Protein AF-A0A357KZ12-F1 (afdb_monomer_lite)

Sequence (158 aa):
MNYCAFSRFHIAGTVCFDADLHTFNCQDELRLDKTLSALFQRIDRLCKSIYPGEQALLVFDDRDPKVNTRNAKAITNYLIRSSVGRTFDSMIPYPVFAVSQAHNYGLQAADVIATVCALKFQGRLEADPLWHIVNRMIHRFSDGEHRSSTLKVIRNVE

Secondary structure (DSSP, 8-state):
--GGGT--PPB-EEEE--GGG-----S-TTS--HHHHHHHHHHHHHHHHHSTT--BPPEEE---HHHHHHHHHHHHHHHHHSTTGGG-TTB-S--EEE-TTTT-HHHHHHHHHHHHHHHHHTT-GGGHHHHHHHHHHB-EEEETTEEEESEEEE----

pLDDT: mean 82.29, std 14.17, range [35.69, 94.56]

Structure (mmCIF, N/CA/C/O backbone):
data_AF-A0A357KZ12-F1
#
_entry.id   AF-A0A357KZ12-F1
#
loop_
_atom_site.group_PDB
_atom_site.id
_atom_site.type_symbol
_atom_site.label_atom_id
_atom_site.label_alt_id
_atom_site.label_comp_id
_atom_site.label_asym_id
_atom_site.label_entity_id
_atom_site.label_seq_id
_atom_site.pdbx_PDB_ins_code
_atom_site.Cartn_x
_atom_site.Cartn_y
_atom_site.Cartn_z
_atom_site.occupancy
_atom_site.B_iso_or_equiv
_atom_site.auth_seq_id
_atom_site.auth_comp_id
_atom_site.auth_asym_id
_atom_site.auth_atom_id
_atom_site.pdbx_PDB_model_num
ATOM 1 N N . MET A 1 1 ? 1.540 27.711 -14.354 1.00 37.19 1 MET A N 1
ATOM 2 C CA . MET A 1 1 ? 1.298 26.255 -14.234 1.00 37.19 1 MET A CA 1
ATOM 3 C C . MET A 1 1 ? 2.202 25.676 -13.131 1.00 37.19 1 MET A C 1
ATOM 5 O O . MET A 1 1 ? 3.027 24.822 -13.396 1.00 37.19 1 MET A O 1
ATOM 9 N N . ASN A 1 2 ? 2.082 26.187 -11.894 1.00 35.69 2 ASN A N 1
ATOM 10 C CA . ASN A 1 2 ? 3.010 25.917 -10.773 1.00 35.69 2 ASN A CA 1
ATOM 11 C C . ASN A 1 2 ? 2.356 25.161 -9.599 1.00 35.69 2 ASN A C 1
ATOM 13 O O . ASN A 1 2 ? 2.929 25.085 -8.518 1.00 35.69 2 ASN A O 1
ATOM 17 N N . TYR A 1 3 ? 1.162 24.593 -9.787 1.00 38.50 3 TYR A N 1
ATOM 18 C CA . TYR A 1 3 ? 0.437 23.923 -8.700 1.00 38.50 3 TYR A CA 1
ATOM 19 C C . TYR A 1 3 ? 1.125 22.613 -8.257 1.00 38.50 3 TYR A C 1
ATOM 21 O O . TYR A 1 3 ? 1.125 22.270 -7.082 1.00 38.50 3 TYR A O 1
ATOM 29 N N . CYS A 1 4 ? 1.822 21.930 -9.173 1.00 41.81 4 CYS A N 1
ATOM 30 C CA . CYS A 1 4 ? 2.565 20.697 -8.883 1.00 41.81 4 CYS A CA 1
ATOM 31 C C . CYS A 1 4 ? 3.938 20.917 -8.219 1.00 41.81 4 CYS A C 1
ATOM 33 O O . CYS A 1 4 ? 4.602 19.943 -7.880 1.00 41.81 4 CYS A O 1
ATOM 35 N N . ALA A 1 5 ? 4.389 22.167 -8.050 1.00 41.97 5 ALA A N 1
ATOM 36 C CA . ALA A 1 5 ? 5.689 22.462 -7.441 1.00 41.97 5 ALA A CA 1
ATOM 37 C C . ALA A 1 5 ? 5.631 22.550 -5.903 1.00 41.97 5 ALA A C 1
ATOM 39 O O . ALA A 1 5 ? 6.663 22.401 -5.252 1.00 41.97 5 ALA A O 1
ATOM 40 N N . PHE A 1 6 ? 4.442 22.765 -5.322 1.00 40.22 6 PHE A N 1
ATOM 41 C CA . PHE A 1 6 ? 4.288 23.069 -3.892 1.00 40.22 6 PHE A CA 1
ATOM 42 C C . PHE A 1 6 ? 3.634 21.956 -3.061 1.00 40.22 6 PHE A C 1
ATOM 44 O O . PHE A 1 6 ? 3.911 21.859 -1.868 1.00 40.22 6 PHE A O 1
ATOM 51 N N . SER A 1 7 ? 2.852 21.059 -3.664 1.00 51.06 7 SER A N 1
ATOM 52 C CA . SER A 1 7 ? 2.277 19.907 -2.957 1.00 51.06 7 SER A CA 1
ATOM 53 C C . SER A 1 7 ? 3.126 18.663 -3.211 1.00 51.06 7 SER A C 1
ATOM 55 O O . SER A 1 7 ? 3.013 18.013 -4.249 1.00 51.06 7 SER A O 1
ATOM 57 N N . ARG A 1 8 ? 4.016 18.325 -2.270 1.00 68.38 8 ARG A N 1
ATOM 58 C CA . ARG A 1 8 ? 4.732 17.043 -2.300 1.00 68.38 8 ARG A CA 1
ATOM 59 C C . ARG A 1 8 ? 3.735 15.920 -2.013 1.00 68.38 8 ARG A C 1
ATOM 61 O O . ARG A 1 8 ? 3.358 15.709 -0.865 1.00 68.38 8 ARG A O 1
ATOM 68 N N . PHE A 1 9 ? 3.302 15.214 -3.055 1.00 80.88 9 PHE A N 1
ATOM 69 C CA . PHE A 1 9 ? 2.598 13.945 -2.895 1.00 80.88 9 PHE A CA 1
ATOM 70 C C . PHE A 1 9 ? 3.552 12.932 -2.267 1.00 80.88 9 PHE A C 1
ATOM 72 O O . PHE A 1 9 ? 4.674 12.754 -2.747 1.00 80.88 9 PHE A O 1
ATOM 79 N N . HIS A 1 10 ? 3.107 12.281 -1.197 1.00 89.69 10 HIS A N 1
ATOM 80 C CA . HIS A 1 10 ? 3.814 11.150 -0.616 1.00 89.69 10 HIS A CA 1
ATOM 81 C C . HIS A 1 10 ? 3.241 9.863 -1.192 1.00 89.69 10 HIS A C 1
ATOM 83 O O . HIS A 1 10 ? 2.024 9.694 -1.236 1.00 89.69 10 HIS A O 1
ATOM 89 N N . ILE A 1 11 ? 4.113 8.950 -1.611 1.00 90.56 11 ILE A N 1
ATOM 90 C CA . ILE A 1 11 ? 3.684 7.624 -2.057 1.00 90.56 11 ILE A CA 1
ATOM 91 C C . ILE A 1 11 ? 3.897 6.618 -0.938 1.00 90.56 11 ILE A C 1
ATOM 93 O O . ILE A 1 11 ? 4.960 6.6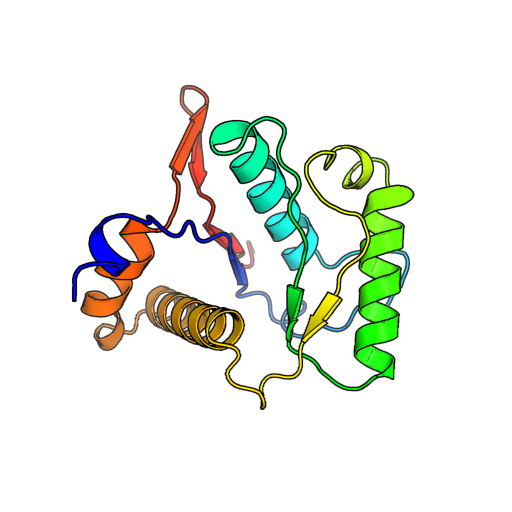00 -0.314 1.00 90.56 11 ILE A O 1
ATOM 97 N N . ALA A 1 12 ? 2.908 5.758 -0.717 1.00 90.69 12 ALA A N 1
ATOM 98 C CA . ALA A 1 12 ? 3.049 4.541 0.064 1.00 90.69 12 ALA A CA 1
ATOM 99 C C . ALA A 1 12 ? 2.719 3.346 -0.833 1.00 90.69 12 ALA A C 1
ATOM 101 O O . ALA A 1 12 ? 1.712 3.361 -1.534 1.00 90.69 12 ALA A O 1
ATOM 102 N N . GLY A 1 13 ? 3.580 2.330 -0.847 1.00 88.62 13 GLY A N 1
ATOM 103 C CA . GLY A 1 13 ? 3.446 1.212 -1.774 1.00 88.62 13 GLY A CA 1
ATOM 104 C C . GLY A 1 13 ? 4.124 -0.067 -1.302 1.00 88.62 13 GLY A C 1
ATOM 105 O O . GLY A 1 13 ? 5.032 -0.059 -0.464 1.00 88.62 13 GLY A O 1
ATOM 106 N N . THR A 1 14 ? 3.696 -1.177 -1.894 1.00 85.81 14 THR A N 1
ATOM 107 C CA . THR A 1 14 ? 4.296 -2.501 -1.730 1.00 85.81 14 THR A CA 1
ATOM 108 C C . THR A 1 14 ? 4.494 -3.099 -3.120 1.00 85.81 14 THR A C 1
ATOM 110 O O . THR A 1 14 ? 3.526 -3.292 -3.845 1.00 85.81 14 THR A O 1
ATOM 113 N N . VAL A 1 15 ? 5.739 -3.394 -3.492 1.00 84.19 15 VAL A N 1
ATOM 114 C CA . VAL A 1 15 ? 6.082 -4.147 -4.707 1.00 84.19 15 VAL A CA 1
ATOM 115 C C . VAL A 1 15 ? 6.311 -5.594 -4.300 1.00 84.19 15 VAL A C 1
ATOM 117 O O . VAL A 1 15 ? 7.149 -5.853 -3.435 1.00 84.19 15 VAL A O 1
ATOM 120 N N . CYS A 1 16 ? 5.563 -6.525 -4.884 1.00 81.56 16 CYS A N 1
ATOM 121 C CA . CYS A 1 16 ? 5.626 -7.940 -4.541 1.00 81.56 16 CYS A CA 1
ATOM 122 C C . CYS A 1 16 ? 6.121 -8.765 -5.732 1.00 81.56 16 CYS A C 1
ATOM 124 O O . CYS A 1 16 ? 5.645 -8.577 -6.847 1.00 81.56 16 CYS A O 1
ATOM 126 N N . PHE A 1 17 ? 7.085 -9.647 -5.475 1.00 77.62 17 PHE A N 1
ATOM 127 C CA . PHE A 1 17 ? 7.615 -10.627 -6.430 1.00 77.62 17 PHE A CA 1
ATOM 128 C C . PHE A 1 17 ? 7.197 -12.065 -6.095 1.00 77.62 17 PHE A C 1
ATOM 130 O O . PHE A 1 17 ? 7.673 -13.003 -6.725 1.00 77.62 17 PHE A O 1
ATOM 137 N N . ASP A 1 18 ? 6.362 -12.238 -5.072 1.00 71.38 18 ASP A N 1
ATOM 138 C CA . ASP A 1 18 ? 5.855 -13.536 -4.646 1.00 71.38 18 ASP A CA 1
ATOM 139 C C . ASP A 1 18 ? 4.633 -13.908 -5.496 1.00 71.38 18 ASP A C 1
ATOM 141 O O . ASP A 1 18 ? 3.611 -13.217 -5.443 1.00 71.38 18 ASP A O 1
ATOM 145 N N . ALA A 1 19 ? 4.757 -14.987 -6.278 1.00 65.19 19 ALA A N 1
ATOM 146 C CA . ALA A 1 19 ? 3.724 -15.516 -7.172 1.00 65.19 19 ALA A CA 1
ATOM 147 C C . ALA A 1 19 ? 2.380 -15.736 -6.453 1.00 65.19 19 ALA A C 1
ATOM 149 O O . ALA A 1 19 ? 1.322 -15.466 -7.028 1.00 65.19 19 ALA A O 1
ATOM 150 N N . ASP A 1 20 ? 2.426 -16.139 -5.181 1.00 66.12 20 ASP A N 1
ATOM 151 C CA . ASP A 1 20 ? 1.244 -16.479 -4.385 1.00 66.12 20 ASP A CA 1
ATOM 152 C C . ASP A 1 20 ? 0.491 -15.242 -3.862 1.00 66.12 20 ASP A C 1
ATOM 154 O O . ASP A 1 20 ? -0.634 -15.354 -3.372 1.00 66.12 20 ASP A O 1
ATOM 158 N N . LEU A 1 21 ? 1.076 -14.045 -3.997 1.00 61.84 21 LEU A N 1
ATOM 159 C CA . LEU A 1 21 ? 0.519 -12.769 -3.527 1.00 61.84 21 LEU A CA 1
ATOM 160 C C . LEU A 1 21 ? 0.077 -11.840 -4.679 1.00 61.84 21 LEU A C 1
ATOM 162 O O . LEU A 1 21 ? -0.189 -10.657 -4.462 1.00 61.84 21 LEU A O 1
ATOM 166 N N . HIS A 1 22 ? 0.000 -12.346 -5.918 1.00 53.50 22 HIS A N 1
ATOM 167 C CA . HIS A 1 22 ? -0.230 -11.520 -7.115 1.00 53.50 22 HIS A CA 1
ATOM 168 C C . HIS A 1 22 ? -1.664 -10.998 -7.298 1.00 53.50 22 HIS A C 1
ATOM 170 O O . HIS A 1 22 ? -1.863 -10.013 -8.013 1.00 53.50 22 HIS A O 1
ATOM 176 N N . THR A 1 23 ? -2.677 -11.630 -6.700 1.00 58.19 23 THR A N 1
ATOM 177 C CA . THR A 1 23 ? -4.085 -11.246 -6.903 1.00 58.19 23 THR A CA 1
ATOM 178 C C . THR A 1 23 ? -4.689 -10.555 -5.688 1.00 58.19 23 THR A C 1
ATOM 180 O O . THR A 1 23 ? -4.804 -11.149 -4.621 1.00 58.19 23 THR A O 1
ATOM 183 N N . PHE A 1 24 ? -5.186 -9.329 -5.892 1.00 59.72 24 PHE A N 1
ATOM 184 C CA . PHE A 1 24 ? -5.998 -8.583 -4.924 1.00 59.72 24 PHE A CA 1
ATOM 185 C C . PHE A 1 24 ? -7.407 -9.188 -4.804 1.00 59.72 24 PHE A C 1
ATOM 187 O O . PHE A 1 24 ? -8.399 -8.655 -5.305 1.00 59.72 24 PHE A O 1
ATOM 194 N N . ASN A 1 25 ? -7.486 -10.350 -4.167 1.00 59.22 25 ASN A N 1
ATOM 195 C CA . ASN A 1 25 ? -8.734 -11.017 -3.838 1.00 59.22 25 ASN A CA 1
ATOM 196 C C . ASN A 1 25 ? -8.602 -11.629 -2.444 1.00 59.22 25 ASN A C 1
ATOM 198 O O . ASN A 1 25 ? -7.958 -12.666 -2.279 1.00 59.22 25 ASN A O 1
ATOM 202 N N . CYS A 1 26 ? -9.208 -10.986 -1.443 1.00 60.91 26 CYS A N 1
ATOM 203 C CA . CYS A 1 26 ? -9.284 -11.566 -0.108 1.00 60.91 26 CYS A CA 1
ATOM 204 C C . CYS A 1 26 ? -10.203 -12.797 -0.164 1.00 60.91 26 CYS A C 1
ATOM 206 O O . CYS A 1 26 ? -11.428 -12.675 -0.136 1.00 60.91 26 CYS A O 1
ATOM 208 N N . GLN A 1 27 ? -9.604 -13.985 -0.273 1.00 57.97 27 GLN A N 1
ATOM 209 C CA . GLN A 1 27 ? -10.325 -15.264 -0.231 1.00 57.97 27 GLN A CA 1
ATOM 210 C C . GLN A 1 27 ? -10.881 -15.551 1.173 1.00 57.97 27 GLN A C 1
ATOM 212 O O . GLN A 1 27 ? -11.875 -16.259 1.309 1.00 57.97 27 GLN A O 1
ATOM 217 N N . ASP A 1 28 ? -10.258 -14.970 2.203 1.00 61.59 28 ASP A N 1
ATOM 218 C CA . ASP A 1 28 ? -10.659 -15.066 3.604 1.00 61.59 28 ASP A CA 1
ATOM 219 C C . ASP A 1 28 ? -10.967 -13.664 4.159 1.00 61.59 28 ASP A C 1
ATOM 221 O O . ASP A 1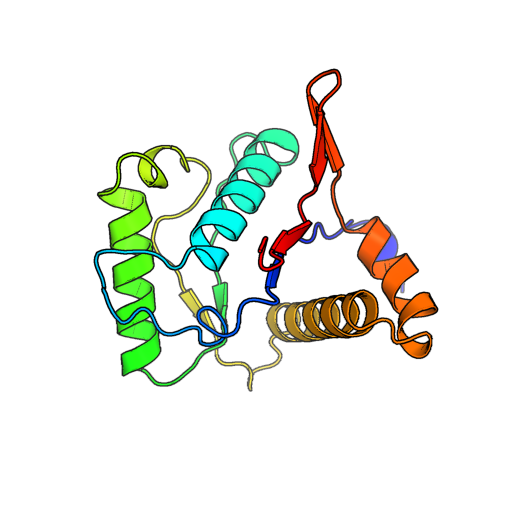 28 ? -10.076 -12.833 4.333 1.00 61.59 28 ASP A O 1
ATOM 225 N N . GLU A 1 29 ? -12.241 -13.396 4.464 1.00 59.38 29 GLU A N 1
ATOM 226 C CA . GLU A 1 29 ? -12.698 -12.119 5.039 1.00 59.38 29 GLU A CA 1
ATOM 227 C C . GLU A 1 29 ? -12.168 -11.870 6.472 1.00 59.38 29 GLU A C 1
ATOM 229 O O . GLU A 1 29 ? -12.411 -10.800 7.043 1.00 59.38 29 GLU A O 1
ATOM 234 N N . LEU A 1 30 ? -11.461 -12.836 7.073 1.00 55.50 30 LEU A N 1
ATOM 235 C CA . LEU A 1 30 ? -10.816 -12.730 8.386 1.00 55.50 30 LEU A CA 1
ATOM 236 C C . LEU A 1 30 ? -9.309 -12.452 8.301 1.00 55.50 30 LEU A C 1
ATOM 238 O O . LEU A 1 30 ? -8.697 -12.135 9.327 1.00 55.50 30 LEU A O 1
ATOM 242 N N . ARG A 1 31 ? -8.690 -12.568 7.118 1.00 58.84 31 ARG A N 1
ATOM 243 C CA . ARG A 1 31 ? -7.238 -12.423 6.947 1.00 58.84 31 ARG A CA 1
ATOM 244 C C . ARG A 1 31 ? -6.930 -11.448 5.824 1.00 58.84 31 ARG A C 1
ATOM 246 O O . ARG A 1 31 ? -7.205 -11.699 4.658 1.00 58.84 31 ARG A O 1
ATOM 253 N N . LEU A 1 32 ? -6.312 -10.333 6.196 1.00 64.56 32 LEU A N 1
ATOM 254 C CA . LEU A 1 32 ? -5.809 -9.370 5.230 1.00 64.56 32 LEU A CA 1
ATOM 255 C C . LEU A 1 32 ? -4.553 -9.928 4.552 1.00 64.56 32 LEU A C 1
ATOM 257 O O . LEU A 1 32 ? -3.668 -10.462 5.226 1.00 64.56 32 LEU A O 1
ATOM 261 N N . ASP A 1 33 ? -4.467 -9.763 3.235 1.00 72.69 33 ASP A N 1
ATOM 262 C CA . ASP A 1 33 ? -3.281 -10.126 2.466 1.00 72.69 33 ASP A CA 1
ATOM 263 C C . ASP A 1 33 ? -2.013 -9.457 3.037 1.00 72.69 33 ASP A C 1
ATOM 265 O O . ASP A 1 33 ? -2.040 -8.304 3.490 1.00 72.69 33 ASP A O 1
ATOM 269 N N . LYS A 1 34 ? -0.877 -10.169 3.014 1.00 75.00 34 LYS A N 1
ATOM 270 C CA . LYS A 1 34 ? 0.407 -9.660 3.528 1.00 75.00 34 LYS A CA 1
ATOM 271 C C . LYS A 1 34 ? 0.811 -8.345 2.858 1.00 75.00 34 LYS A C 1
ATOM 273 O O . LYS A 1 34 ? 1.378 -7.475 3.522 1.00 75.00 34 LYS A O 1
ATOM 278 N N . THR A 1 35 ? 0.516 -8.173 1.571 1.00 77.06 35 THR A N 1
ATOM 279 C CA . THR A 1 35 ? 0.825 -6.951 0.817 1.00 77.06 35 THR A CA 1
ATOM 280 C C . THR A 1 35 ? 0.055 -5.741 1.345 1.00 77.06 35 THR A C 1
ATOM 282 O O . THR A 1 35 ? 0.647 -4.668 1.514 1.00 77.06 35 THR A O 1
ATOM 285 N N . LEU A 1 36 ? -1.224 -5.927 1.687 1.00 81.25 36 LEU A N 1
ATOM 286 C CA . LEU A 1 36 ? -2.097 -4.900 2.254 1.00 81.25 36 LEU A CA 1
ATOM 287 C C . LEU A 1 36 ? -1.747 -4.591 3.702 1.00 81.25 36 LEU A C 1
ATOM 289 O O . LEU A 1 36 ? -1.652 -3.422 4.056 1.00 81.25 36 LEU A O 1
ATOM 293 N N . SER A 1 37 ? -1.481 -5.609 4.523 1.00 83.44 37 SER A N 1
ATOM 294 C CA . SER A 1 37 ? -1.008 -5.392 5.896 1.00 83.44 37 SER A CA 1
ATOM 295 C C . SER A 1 37 ? 0.276 -4.556 5.902 1.00 83.44 37 SER A C 1
ATOM 297 O O . SER A 1 37 ? 0.391 -3.568 6.631 1.00 83.44 37 SER A O 1
ATOM 299 N N . ALA A 1 38 ? 1.212 -4.878 5.003 1.00 85.62 38 ALA A N 1
ATOM 300 C CA . ALA A 1 38 ? 2.442 -4.119 4.851 1.00 85.62 38 ALA A CA 1
ATOM 301 C C . ALA A 1 38 ? 2.172 -2.688 4.339 1.00 85.62 38 ALA A C 1
ATOM 303 O O . ALA A 1 38 ? 2.808 -1.746 4.811 1.00 85.62 38 ALA A O 1
ATOM 304 N N . LEU A 1 39 ? 1.256 -2.505 3.382 1.00 89.94 39 LEU A N 1
ATOM 305 C CA . LEU A 1 39 ? 0.864 -1.181 2.888 1.00 89.94 39 LEU A CA 1
ATOM 306 C C . LEU A 1 39 ? 0.247 -0.327 4.007 1.00 89.94 39 LEU A C 1
ATOM 308 O O . LEU A 1 39 ? 0.661 0.812 4.203 1.00 89.94 39 LEU A O 1
ATOM 312 N N . PHE A 1 40 ? -0.674 -0.895 4.782 1.00 92.12 40 PHE A N 1
ATOM 313 C CA . PHE A 1 40 ? -1.356 -0.228 5.891 1.00 92.12 40 PHE A CA 1
ATOM 314 C C . PHE A 1 40 ? -0.383 0.221 6.974 1.00 92.12 40 PHE A C 1
ATOM 316 O O . PHE A 1 40 ? -0.457 1.362 7.414 1.00 92.12 40 PHE A O 1
ATOM 323 N N . GLN A 1 41 ? 0.605 -0.610 7.316 1.00 91.62 41 GLN A N 1
ATOM 324 C CA . GLN A 1 41 ? 1.674 -0.219 8.236 1.00 91.62 41 GLN A CA 1
ATOM 325 C C . GLN A 1 41 ? 2.433 1.030 7.750 1.00 91.62 41 GLN A C 1
ATOM 327 O O . GLN A 1 41 ? 2.827 1.875 8.551 1.00 91.62 41 GLN A O 1
ATOM 332 N N . ARG A 1 42 ? 2.659 1.160 6.437 1.00 92.12 42 ARG A N 1
ATOM 333 C CA . ARG A 1 42 ? 3.361 2.318 5.859 1.00 92.12 42 ARG A CA 1
ATOM 334 C C . ARG A 1 42 ? 2.493 3.560 5.827 1.00 92.12 42 ARG A C 1
ATOM 336 O O . ARG A 1 42 ? 3.020 4.634 6.092 1.00 92.12 42 ARG A O 1
ATOM 343 N N . ILE A 1 43 ? 1.211 3.409 5.503 1.00 93.25 43 ILE A N 1
ATOM 344 C CA . ILE A 1 43 ? 0.239 4.506 5.521 1.00 93.25 43 ILE A CA 1
ATOM 345 C C . ILE A 1 43 ? 0.100 5.037 6.948 1.00 93.25 43 ILE A C 1
ATOM 347 O O . ILE A 1 43 ? 0.316 6.222 7.165 1.00 93.25 43 ILE A O 1
ATOM 351 N N . ASP A 1 44 ? -0.145 4.162 7.925 1.00 93.88 44 ASP A N 1
ATOM 352 C CA . ASP A 1 44 ? -0.278 4.536 9.336 1.00 93.88 44 ASP A CA 1
ATOM 353 C C . ASP A 1 44 ? 0.970 5.270 9.849 1.00 93.88 44 ASP A C 1
ATOM 355 O O . ASP A 1 44 ? 0.886 6.371 10.393 1.00 93.88 44 ASP A O 1
ATOM 359 N N . ARG A 1 45 ? 2.159 4.721 9.574 1.00 92.81 45 ARG A N 1
ATOM 360 C CA . ARG A 1 45 ? 3.429 5.352 9.947 1.00 92.81 45 ARG A CA 1
ATOM 361 C C . ARG A 1 45 ? 3.637 6.707 9.260 1.00 92.81 45 ARG A C 1
ATOM 363 O O . ARG A 1 45 ? 4.138 7.644 9.883 1.00 92.81 45 ARG A O 1
ATOM 370 N N . LEU A 1 46 ? 3.271 6.821 7.984 1.00 92.38 46 LEU A N 1
ATOM 371 C CA . LEU A 1 46 ? 3.345 8.076 7.240 1.00 92.38 46 LEU A CA 1
ATOM 372 C C . LEU A 1 46 ? 2.421 9.130 7.861 1.00 92.38 46 LEU A C 1
ATOM 374 O O . LEU A 1 46 ? 2.887 10.231 8.149 1.00 92.38 46 LEU A O 1
ATOM 378 N N . CYS A 1 47 ? 1.164 8.776 8.139 1.00 92.88 47 CYS A N 1
ATOM 379 C CA . CYS A 1 47 ? 0.194 9.645 8.803 1.00 92.88 47 CYS A CA 1
ATOM 380 C C . CYS A 1 47 ? 0.715 10.130 10.157 1.00 92.88 47 CYS A C 1
ATOM 382 O O . CYS A 1 47 ? 0.830 11.332 10.361 1.00 92.88 47 CYS A O 1
ATOM 384 N N . LYS A 1 48 ? 1.178 9.225 11.023 1.00 92.62 48 LYS A N 1
ATOM 385 C CA . LYS A 1 48 ? 1.731 9.579 12.344 1.00 92.62 48 LYS A CA 1
ATOM 386 C C . LYS A 1 48 ? 2.926 10.532 12.286 1.00 92.62 48 LYS A C 1
ATOM 388 O O . LYS A 1 48 ? 3.144 11.293 13.222 1.00 92.62 48 LYS A O 1
ATOM 393 N N . SER A 1 49 ? 3.713 10.476 11.212 1.00 90.31 49 SER A N 1
ATOM 394 C CA . SER A 1 49 ? 4.949 11.260 11.080 1.00 90.31 49 SER A CA 1
ATOM 395 C C . SER A 1 49 ? 4.778 12.610 10.381 1.00 90.31 49 SER A C 1
ATOM 397 O O . SER A 1 49 ? 5.419 13.578 10.781 1.00 90.31 49 SER A O 1
ATOM 399 N N . ILE A 1 50 ? 3.948 12.686 9.337 1.00 90.31 50 ILE A N 1
ATOM 400 C CA . ILE A 1 50 ? 3.811 13.886 8.491 1.00 90.31 50 ILE A CA 1
ATOM 401 C C . ILE A 1 50 ? 2.458 14.572 8.694 1.00 90.31 50 ILE A C 1
ATOM 403 O O . ILE A 1 50 ? 2.355 15.782 8.509 1.00 90.31 50 ILE A O 1
ATOM 407 N N . TYR A 1 51 ? 1.435 13.819 9.096 1.00 89.25 51 TYR A N 1
ATOM 408 C CA . TYR A 1 51 ? 0.056 14.288 9.236 1.00 89.25 51 TYR A CA 1
ATOM 409 C C . TYR A 1 51 ? -0.502 13.960 10.637 1.00 89.25 51 TYR A C 1
ATOM 411 O O . TYR A 1 51 ? -1.503 13.251 10.753 1.00 89.25 51 TYR A O 1
ATOM 419 N N . PRO A 1 52 ? 0.162 14.399 11.725 1.00 90.25 52 PRO A N 1
ATOM 420 C CA . PRO A 1 52 ? -0.237 14.027 13.078 1.00 90.25 52 PRO A CA 1
ATOM 421 C C . PRO A 1 52 ? -1.649 14.536 13.399 1.00 90.25 52 PRO A C 1
ATOM 423 O O . PRO A 1 52 ? -1.938 15.719 13.245 1.00 90.25 52 PRO A O 1
ATOM 426 N N . GLY A 1 53 ? -2.512 13.635 13.874 1.00 89.56 53 GLY A N 1
ATOM 427 C CA . GLY A 1 53 ? -3.912 13.933 14.199 1.00 89.56 53 GLY A CA 1
ATOM 428 C C . GLY A 1 53 ? -4.888 13.801 13.025 1.00 89.56 53 GLY A C 1
ATOM 429 O O . GLY A 1 53 ? -6.094 13.826 13.252 1.00 89.56 53 GLY A O 1
ATOM 430 N N . GLU A 1 54 ? -4.393 13.605 11.802 1.00 91.62 54 GLU A N 1
ATOM 431 C CA . GLU A 1 54 ? -5.221 13.344 10.623 1.00 91.62 54 GLU A CA 1
ATOM 432 C C . GLU A 1 54 ? -5.520 11.847 10.463 1.00 91.62 54 GLU A C 1
ATOM 434 O O . GLU A 1 54 ? -4.769 10.985 10.930 1.00 91.62 54 GLU A O 1
ATOM 439 N N . GLN A 1 55 ? -6.599 11.527 9.743 1.00 92.06 55 GLN A N 1
ATOM 440 C CA . GLN A 1 55 ? -6.972 10.149 9.414 1.00 92.06 55 GLN A CA 1
ATOM 441 C C . GLN A 1 55 ? -6.924 9.896 7.905 1.00 92.06 55 GLN A C 1
ATOM 443 O O . GLN A 1 55 ? -7.451 10.671 7.108 1.00 92.06 55 GLN A O 1
ATOM 448 N N . ALA A 1 56 ? -6.335 8.771 7.501 1.00 93.19 56 ALA A N 1
ATOM 449 C CA . ALA A 1 56 ? -6.333 8.339 6.110 1.00 93.19 56 ALA A CA 1
ATOM 450 C C . ALA A 1 56 ? -7.663 7.676 5.725 1.00 93.19 56 ALA A C 1
ATOM 452 O O . ALA A 1 56 ? -8.079 6.687 6.334 1.00 93.19 56 ALA A O 1
ATOM 453 N N . LEU A 1 57 ? -8.285 8.173 4.655 1.00 93.44 57 LEU A N 1
ATOM 454 C CA . LEU A 1 57 ? -9.359 7.481 3.945 1.00 93.44 57 LEU A CA 1
ATOM 455 C C . LEU A 1 57 ? -8.759 6.595 2.849 1.00 93.44 57 LEU A C 1
ATOM 457 O O . LEU A 1 57 ? -8.038 7.079 1.977 1.00 93.44 57 LEU A O 1
ATOM 461 N N . LEU A 1 58 ? -9.081 5.303 2.872 1.00 92.31 58 LEU A N 1
ATOM 462 C CA . LEU A 1 58 ? -8.629 4.360 1.853 1.00 92.31 58 LEU A CA 1
ATOM 463 C C . LEU A 1 58 ? -9.591 4.371 0.658 1.00 92.31 58 LEU A C 1
ATOM 465 O O . LEU A 1 58 ? -10.763 4.026 0.807 1.00 92.31 58 LEU A O 1
ATOM 469 N N . VAL A 1 59 ? -9.083 4.739 -0.519 1.00 90.94 59 VAL A N 1
ATOM 470 C CA . VAL A 1 59 ? -9.827 4.758 -1.788 1.00 90.94 59 VAL A CA 1
ATOM 471 C C . VAL A 1 59 ? -9.219 3.729 -2.736 1.00 90.94 59 VAL A C 1
ATOM 473 O O . VAL A 1 59 ? -8.027 3.793 -3.029 1.00 90.94 59 VAL A O 1
ATOM 476 N N . PHE A 1 60 ? -10.032 2.796 -3.223 1.00 88.38 60 PHE A N 1
ATOM 477 C CA . PHE A 1 60 ? -9.623 1.745 -4.153 1.00 88.38 60 PHE A CA 1
ATOM 478 C C . PHE A 1 60 ? -10.263 1.938 -5.527 1.00 88.38 60 PHE A C 1
ATOM 480 O O . PHE A 1 60 ? -11.347 2.513 -5.645 1.00 88.38 60 PHE A O 1
ATOM 487 N N . ASP A 1 61 ? -9.594 1.427 -6.559 1.00 85.50 61 ASP A N 1
ATOM 488 C CA . ASP A 1 61 ? -10.186 1.281 -7.887 1.00 85.50 61 ASP A CA 1
ATOM 489 C C . ASP A 1 61 ? -11.362 0.297 -7.839 1.00 85.50 61 ASP A C 1
ATOM 491 O O . ASP A 1 61 ? -11.281 -0.766 -7.211 1.00 85.50 61 ASP A O 1
ATOM 495 N N . ASP A 1 62 ? -12.461 0.674 -8.485 1.00 85.38 62 ASP A N 1
ATOM 496 C CA . ASP A 1 62 ? -13.665 -0.139 -8.574 1.00 85.38 62 ASP A CA 1
ATOM 497 C C . ASP A 1 62 ? -13.416 -1.406 -9.410 1.00 85.38 62 ASP A C 1
ATOM 499 O O . ASP A 1 62 ? -12.883 -1.370 -10.522 1.00 85.38 62 ASP A O 1
ATOM 503 N N . ARG A 1 63 ? -13.793 -2.561 -8.856 1.00 81.06 63 ARG A N 1
ATOM 504 C CA . ARG A 1 63 ? -13.786 -3.864 -9.534 1.00 81.06 63 ARG A CA 1
ATOM 505 C C . ARG A 1 63 ? -15.224 -4.394 -9.620 1.00 81.06 63 ARG A C 1
ATOM 507 O O . ARG A 1 63 ? -16.189 -3.643 -9.608 1.00 81.06 63 ARG A O 1
ATOM 514 N N . ASP A 1 64 ? -15.387 -5.713 -9.699 1.00 86.06 64 ASP A N 1
ATOM 515 C CA . ASP A 1 64 ? -16.699 -6.348 -9.582 1.00 86.06 64 ASP A CA 1
ATOM 516 C C . ASP A 1 64 ? -17.320 -6.102 -8.183 1.00 86.06 64 ASP A C 1
ATOM 518 O O . ASP A 1 64 ? -16.617 -6.244 -7.172 1.00 86.06 64 ASP A O 1
ATOM 522 N N . PRO A 1 65 ? -18.636 -5.823 -8.077 1.00 86.25 65 PRO A N 1
ATOM 523 C CA . PRO A 1 65 ? -19.300 -5.563 -6.798 1.00 86.25 65 PRO A CA 1
ATOM 524 C C . PRO A 1 65 ? -19.074 -6.634 -5.720 1.00 86.25 65 PRO A C 1
ATOM 526 O O . PRO A 1 65 ? -18.960 -6.306 -4.532 1.00 86.25 65 PRO A O 1
ATOM 529 N N . LYS A 1 66 ? -18.968 -7.920 -6.093 1.00 86.75 66 LYS A N 1
ATOM 530 C CA . LYS A 1 66 ? -18.696 -9.003 -5.133 1.00 86.75 66 LYS A CA 1
ATOM 531 C C . LYS A 1 66 ? -17.254 -8.977 -4.641 1.00 86.75 66 LYS A C 1
ATOM 533 O O . LYS A 1 66 ? -17.001 -9.401 -3.514 1.00 86.75 66 LYS A O 1
ATOM 538 N N . VAL A 1 67 ? -16.308 -8.547 -5.473 1.00 84.81 67 VAL A N 1
ATOM 539 C CA . VAL A 1 67 ? -14.896 -8.389 -5.091 1.00 84.81 67 VAL A CA 1
ATOM 540 C C . VAL A 1 67 ? -14.747 -7.195 -4.154 1.00 84.81 67 VAL A C 1
ATOM 542 O O . VAL A 1 67 ? -14.183 -7.344 -3.071 1.00 84.81 67 VAL A O 1
ATOM 545 N N . ASN A 1 68 ? -15.343 -6.052 -4.501 1.00 88.75 68 ASN A N 1
ATOM 546 C CA . ASN A 1 68 ? -15.330 -4.858 -3.654 1.00 88.75 68 ASN A CA 1
ATOM 547 C C . ASN A 1 68 ? -15.935 -5.139 -2.278 1.00 88.75 68 ASN A C 1
ATOM 549 O O . ASN A 1 68 ? -15.325 -4.828 -1.262 1.00 88.75 68 ASN A O 1
ATOM 553 N N . THR A 1 69 ? -17.098 -5.800 -2.234 1.00 89.31 69 THR A N 1
ATOM 554 C CA . THR A 1 69 ? -17.769 -6.150 -0.971 1.00 89.31 69 THR A CA 1
ATOM 555 C C . THR A 1 69 ? -16.896 -7.046 -0.091 1.00 89.31 69 THR A C 1
ATOM 557 O O . THR A 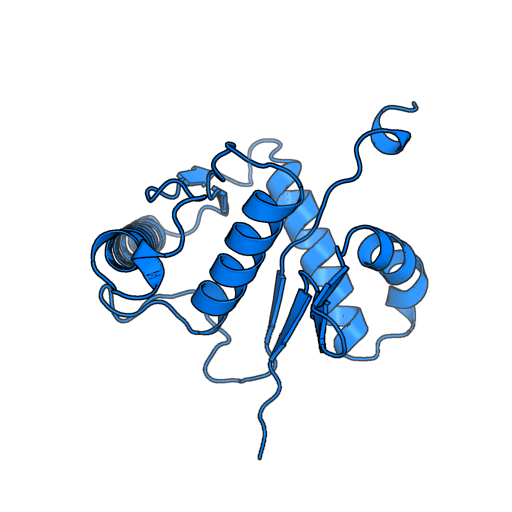1 69 ? -16.781 -6.802 1.110 1.00 89.31 69 THR A O 1
ATOM 560 N N . ARG A 1 70 ? -16.256 -8.071 -0.672 1.00 86.31 70 ARG A N 1
ATOM 561 C CA . ARG A 1 70 ? -15.352 -8.972 0.063 1.00 86.31 70 ARG A CA 1
ATOM 562 C C . ARG A 1 70 ? -14.133 -8.234 0.605 1.00 86.31 70 ARG A C 1
ATOM 564 O O . ARG A 1 70 ? -13.822 -8.352 1.787 1.00 86.31 70 ARG A O 1
ATOM 571 N N . ASN A 1 71 ? -13.491 -7.418 -0.227 1.00 86.19 71 ASN A N 1
ATOM 572 C CA . ASN A 1 71 ? -12.330 -6.631 0.183 1.00 86.19 71 ASN A CA 1
ATOM 573 C C . ASN A 1 71 ? -12.698 -5.593 1.252 1.00 86.19 71 ASN A C 1
ATOM 575 O O . ASN A 1 71 ? -11.964 -5.447 2.227 1.00 86.19 71 ASN A O 1
ATOM 579 N N . ALA A 1 72 ? -13.854 -4.933 1.129 1.00 89.94 72 ALA A N 1
ATOM 580 C CA . ALA A 1 72 ? -14.353 -3.998 2.133 1.00 89.94 72 ALA A CA 1
ATOM 581 C C . ALA A 1 72 ? -14.487 -4.675 3.500 1.00 89.94 72 ALA A C 1
ATOM 583 O O . ALA A 1 72 ? -13.932 -4.198 4.487 1.00 89.94 72 ALA A O 1
ATOM 584 N N . LYS A 1 73 ? -15.149 -5.837 3.544 1.00 89.31 73 LYS A N 1
ATOM 585 C CA . LYS A 1 73 ? -15.299 -6.618 4.776 1.00 89.31 73 LYS A CA 1
ATOM 586 C C . LYS A 1 73 ? -13.961 -7.070 5.344 1.00 89.31 73 LYS A C 1
ATOM 588 O O . LYS A 1 73 ? -13.758 -6.924 6.544 1.00 89.31 73 LYS A O 1
ATOM 593 N N . ALA A 1 74 ? -13.056 -7.586 4.513 1.00 87.81 74 ALA A N 1
ATOM 594 C CA . ALA A 1 74 ? -11.740 -8.038 4.959 1.00 87.81 74 ALA A CA 1
ATOM 595 C C . ALA A 1 74 ? -10.930 -6.895 5.592 1.00 87.81 74 ALA A C 1
ATOM 597 O O . ALA A 1 74 ? -10.382 -7.050 6.684 1.00 87.81 74 ALA A O 1
ATOM 598 N N . ILE A 1 75 ? -10.913 -5.723 4.948 1.00 89.69 75 ILE A N 1
ATOM 599 C CA . ILE A 1 75 ? -10.228 -4.522 5.444 1.00 89.69 75 ILE A CA 1
ATOM 600 C C . ILE A 1 75 ? -10.859 -4.047 6.756 1.00 89.69 75 ILE A C 1
ATOM 602 O O . ILE A 1 75 ? -10.149 -3.867 7.745 1.00 89.69 75 ILE A O 1
ATOM 606 N N . THR A 1 76 ? -12.184 -3.897 6.802 1.00 91.56 76 THR A N 1
ATOM 607 C CA . THR A 1 76 ? -12.895 -3.454 8.008 1.00 91.56 76 THR A CA 1
ATOM 608 C C . THR A 1 76 ? -12.716 -4.439 9.165 1.00 91.56 76 THR A C 1
ATOM 610 O O . THR A 1 76 ? -12.394 -4.029 10.281 1.00 91.56 76 THR A O 1
ATOM 613 N N . ASN A 1 77 ? -12.855 -5.745 8.917 1.00 89.44 77 ASN A N 1
ATOM 614 C CA . ASN A 1 77 ? -12.619 -6.778 9.925 1.00 89.44 77 ASN A CA 1
ATOM 615 C C . ASN A 1 77 ? -11.183 -6.724 10.439 1.00 89.44 77 ASN A C 1
ATOM 617 O O . ASN A 1 77 ? -10.968 -6.794 11.647 1.00 89.44 77 ASN A O 1
ATOM 621 N N . TYR A 1 78 ? -10.204 -6.573 9.551 1.00 88.56 78 TYR A N 1
ATOM 622 C CA . TYR A 1 78 ? -8.811 -6.479 9.952 1.00 88.56 78 TYR A CA 1
ATOM 623 C C . TYR A 1 78 ? -8.567 -5.259 10.847 1.00 88.56 78 TYR A C 1
ATOM 625 O O . TYR A 1 78 ? -8.017 -5.421 11.938 1.00 88.56 78 TYR A O 1
ATOM 633 N N . LEU A 1 79 ? -9.019 -4.069 10.442 1.00 90.56 79 LEU A N 1
ATOM 634 C CA . LEU A 1 79 ? -8.794 -2.822 11.184 1.00 90.56 79 LEU A CA 1
ATOM 635 C C . LEU A 1 79 ? -9.529 -2.790 12.535 1.00 90.56 79 LEU A C 1
ATOM 637 O O . LEU A 1 79 ? -8.986 -2.281 13.510 1.00 90.56 79 LEU A O 1
ATOM 641 N N . ILE A 1 80 ? -10.724 -3.381 12.632 1.00 90.44 80 ILE A N 1
ATOM 642 C CA . ILE A 1 80 ? -11.540 -3.334 13.859 1.00 90.44 80 ILE A CA 1
ATOM 643 C C . ILE A 1 80 ? -11.285 -4.530 14.787 1.00 90.44 80 ILE A C 1
ATOM 645 O O . ILE A 1 80 ? -11.274 -4.379 16.010 1.00 90.44 80 ILE A O 1
ATOM 649 N N . ARG A 1 81 ? -11.128 -5.741 14.241 1.00 87.06 81 ARG A N 1
ATOM 650 C CA . ARG A 1 81 ? -11.144 -6.987 15.032 1.00 87.06 81 ARG A CA 1
ATOM 651 C C . ARG A 1 81 ? -9.758 -7.543 15.319 1.00 87.06 81 ARG A C 1
ATOM 653 O O . ARG A 1 81 ? -9.580 -8.179 16.357 1.00 87.06 81 ARG A O 1
ATOM 660 N N . SER A 1 82 ? -8.785 -7.339 14.431 1.00 86.69 82 SER A N 1
ATOM 661 C CA . SER A 1 82 ? -7.447 -7.898 14.639 1.00 86.69 82 SER A CA 1
ATOM 662 C C . SER A 1 82 ? -6.646 -7.067 15.645 1.00 86.69 82 SER A C 1
ATOM 664 O O . SER A 1 82 ? -6.750 -5.841 15.689 1.00 86.69 82 SER A O 1
ATOM 666 N N . SER A 1 83 ? -5.824 -7.727 16.465 1.00 86.19 83 SER A N 1
ATOM 667 C CA 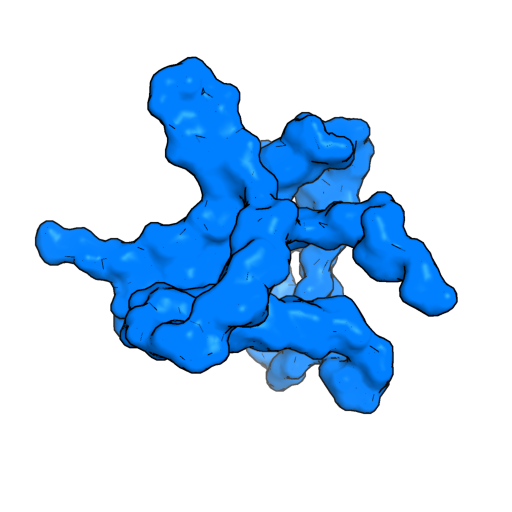. SER A 1 83 ? -4.947 -7.037 17.421 1.00 86.19 83 SER A CA 1
ATOM 668 C C . SER A 1 83 ? -3.988 -6.075 16.722 1.00 86.19 83 SER A C 1
ATOM 670 O O . SER A 1 83 ? -3.814 -4.960 17.197 1.00 86.19 83 SER A O 1
ATOM 672 N N . VAL A 1 84 ? -3.428 -6.485 15.580 1.00 86.94 84 VAL A N 1
ATOM 673 C CA . VAL A 1 84 ? -2.514 -5.672 14.766 1.00 86.94 84 VAL A CA 1
ATOM 674 C C . VAL A 1 84 ? -3.248 -4.508 14.104 1.00 86.94 84 VAL A C 1
ATOM 676 O O . VAL A 1 84 ? -2.808 -3.370 14.219 1.00 86.94 84 VAL A O 1
ATOM 679 N N . GLY A 1 85 ? -4.378 -4.758 13.442 1.00 86.38 85 GLY A N 1
ATOM 680 C CA . GLY A 1 85 ? -5.122 -3.720 12.728 1.00 86.38 85 GLY A CA 1
ATOM 681 C C . GLY A 1 85 ? -5.652 -2.615 13.640 1.00 86.38 85 GLY A C 1
ATOM 682 O O . GLY A 1 85 ? -5.615 -1.456 13.246 1.00 86.38 85 GLY A O 1
ATOM 683 N N . ARG A 1 86 ? -6.015 -2.932 14.891 1.00 89.75 86 ARG A N 1
ATOM 684 C CA . ARG A 1 86 ? -6.407 -1.921 15.892 1.00 89.75 86 ARG A CA 1
ATOM 685 C C . ARG A 1 86 ? -5.287 -0.953 16.278 1.00 89.75 86 ARG A C 1
ATOM 687 O O . ARG A 1 86 ? -5.575 0.092 16.847 1.00 89.75 86 ARG A O 1
ATOM 694 N N . THR A 1 87 ? -4.027 -1.291 15.995 1.00 91.50 87 THR A N 1
ATOM 695 C CA . THR A 1 87 ? -2.896 -0.368 16.204 1.00 91.50 87 THR A CA 1
ATOM 696 C C . THR A 1 87 ? -2.792 0.697 15.114 1.00 91.50 87 THR A C 1
ATOM 698 O O . THR A 1 87 ? -2.084 1.688 15.294 1.00 91.50 87 THR A O 1
ATOM 701 N N . PHE A 1 88 ? -3.507 0.514 14.000 1.00 92.38 88 PHE A N 1
ATOM 702 C CA . PHE A 1 88 ? -3.559 1.464 12.895 1.00 92.38 88 PHE A CA 1
ATOM 703 C C . PHE A 1 88 ? -4.662 2.513 13.103 1.00 92.38 88 PHE A C 1
ATOM 705 O O . PHE A 1 88 ? -5.609 2.628 12.326 1.00 92.38 88 PHE A O 1
ATOM 712 N N . ASP A 1 89 ? -4.541 3.262 14.194 1.00 92.38 89 ASP A N 1
ATOM 713 C CA . ASP A 1 89 ? -5.478 4.297 14.650 1.00 92.38 89 ASP A CA 1
ATOM 714 C C . ASP A 1 89 ? -5.513 5.563 13.773 1.00 92.38 89 ASP A C 1
ATOM 716 O O . ASP A 1 89 ? -6.405 6.399 13.927 1.00 92.38 89 ASP A O 1
ATOM 720 N N . SER A 1 90 ? -4.592 5.691 12.814 1.00 94.56 90 SER A N 1
ATOM 721 C CA . SER A 1 90 ? -4.538 6.817 11.870 1.00 94.56 90 SER A CA 1
ATOM 722 C C . SER A 1 90 ? -5.298 6.555 10.563 1.00 94.56 90 SER A C 1
ATOM 724 O O . SER A 1 90 ? -5.108 7.271 9.581 1.00 94.56 90 SER A O 1
ATOM 726 N N . MET A 1 91 ? -6.145 5.522 10.507 1.00 93.75 91 MET A N 1
ATOM 727 C CA . MET A 1 91 ? -6.911 5.157 9.311 1.00 93.75 91 MET A CA 1
ATOM 728 C C . MET A 1 91 ? -8.402 5.011 9.606 1.00 93.75 91 MET A C 1
ATOM 730 O O . MET A 1 91 ? -8.806 4.482 10.641 1.00 93.75 91 MET A O 1
ATOM 734 N N . ILE A 1 92 ? -9.234 5.423 8.650 1.00 93.19 92 ILE A N 1
ATOM 735 C CA . ILE A 1 92 ? -10.677 5.192 8.702 1.00 93.19 92 ILE A CA 1
ATOM 736 C C . ILE A 1 92 ? -10.936 3.713 8.365 1.00 93.19 92 ILE A C 1
ATOM 738 O O . ILE A 1 92 ? -10.516 3.249 7.302 1.00 93.19 92 ILE A O 1
ATOM 742 N N . PRO A 1 93 ? -11.657 2.950 9.211 1.00 90.69 93 PRO A N 1
ATOM 743 C CA . PRO A 1 93 ? -11.830 1.503 9.042 1.00 90.69 93 PRO A CA 1
ATOM 744 C C . PRO A 1 93 ? -12.797 1.103 7.914 1.00 90.69 93 PRO A C 1
ATOM 746 O O . PRO A 1 93 ? -13.165 -0.067 7.793 1.00 90.69 93 PRO A O 1
ATOM 749 N N . TYR A 1 94 ? -13.228 2.064 7.098 1.00 89.69 94 TYR A N 1
ATOM 750 C CA . TYR A 1 94 ? -14.182 1.883 6.015 1.00 89.69 94 TYR A CA 1
ATOM 751 C C . TYR A 1 94 ? -13.550 2.319 4.683 1.00 89.69 94 TYR A C 1
ATOM 753 O O . TYR A 1 94 ? -13.362 3.521 4.472 1.00 89.69 94 TYR A O 1
ATOM 761 N N . PRO A 1 95 ? -13.194 1.373 3.793 1.00 91.75 95 PRO A N 1
ATOM 762 C CA . PRO A 1 95 ? -12.670 1.708 2.477 1.00 91.75 95 PRO A CA 1
ATOM 763 C C . PRO A 1 95 ? -13.794 2.125 1.523 1.00 91.75 95 PRO A C 1
ATOM 765 O O . PRO A 1 95 ? -14.908 1.601 1.584 1.00 91.75 95 PRO A O 1
ATOM 768 N N . VAL A 1 96 ? -13.481 3.027 0.595 1.00 91.75 96 VAL A N 1
ATOM 769 C CA . VAL A 1 96 ? -14.376 3.422 -0.501 1.00 91.75 96 VAL A CA 1
ATOM 770 C C . VAL A 1 96 ? -13.816 2.960 -1.843 1.00 91.75 96 VAL A C 1
ATOM 772 O O . VAL A 1 96 ? -12.604 2.839 -2.012 1.00 91.75 96 VAL A O 1
ATOM 775 N N . PHE A 1 97 ? -14.703 2.705 -2.802 1.00 90.19 97 PHE A N 1
ATOM 776 C CA . PHE A 1 97 ? -14.355 2.243 -4.146 1.00 90.19 97 PHE A CA 1
ATOM 777 C C . PHE A 1 97 ? -14.824 3.286 -5.152 1.00 90.19 97 PHE A C 1
ATOM 779 O O . PHE A 1 97 ? -15.962 3.753 -5.071 1.00 90.19 97 PHE A O 1
ATOM 786 N N . ALA A 1 98 ? -13.937 3.695 -6.053 1.00 86.12 98 ALA A N 1
ATOM 787 C CA . ALA A 1 98 ? -14.199 4.765 -7.001 1.00 86.12 98 ALA A CA 1
ATOM 788 C C . ALA A 1 98 ? -14.085 4.263 -8.442 1.00 86.12 98 ALA A C 1
ATOM 790 O O . ALA A 1 98 ? -13.126 3.591 -8.812 1.00 86.12 98 ALA A O 1
ATOM 791 N N . VAL A 1 99 ? -15.068 4.631 -9.265 1.00 78.12 99 VAL A N 1
ATOM 792 C CA . VAL A 1 99 ? -15.157 4.207 -10.666 1.00 78.12 99 VAL A CA 1
ATOM 793 C C . VAL A 1 99 ? -14.110 4.948 -11.500 1.00 78.12 99 VAL A C 1
ATOM 795 O O . VAL A 1 99 ? -14.194 6.165 -11.684 1.00 78.12 99 VAL A O 1
ATOM 798 N N . SER A 1 100 ? -13.139 4.215 -12.048 1.00 60.94 100 SER A N 1
ATOM 799 C CA . SER A 1 100 ? -12.020 4.787 -12.815 1.00 60.94 100 SER A CA 1
ATOM 800 C C . SER A 1 100 ? -12.414 5.521 -14.104 1.00 60.94 100 SER A C 1
ATOM 802 O O . SER A 1 100 ? -11.661 6.369 -14.582 1.00 60.94 100 SER A O 1
ATOM 804 N N . GLN A 1 101 ? -13.605 5.262 -14.657 1.00 60.62 101 GLN A N 1
ATOM 805 C CA . GLN A 1 101 ? -14.088 5.895 -15.898 1.00 60.62 101 GLN A CA 1
ATOM 806 C C . GLN A 1 101 ? -14.480 7.378 -15.739 1.00 60.62 101 GLN A C 1
ATOM 808 O O . GLN A 1 101 ? -14.705 8.063 -16.735 1.00 60.62 101 GLN A O 1
ATOM 813 N N . ALA A 1 102 ? -14.535 7.901 -14.511 1.00 59.00 102 ALA A N 1
ATOM 814 C CA . ALA A 1 102 ? -14.938 9.274 -14.226 1.00 59.00 102 ALA A CA 1
ATOM 815 C C . ALA A 1 102 ? -13.751 10.117 -13.735 1.00 59.00 102 ALA A C 1
ATOM 817 O O . ALA A 1 102 ? -13.587 10.278 -12.532 1.00 59.00 102 ALA A O 1
ATOM 818 N N . HIS A 1 103 ? -12.922 10.643 -14.651 1.00 69.06 103 HIS A N 1
ATOM 819 C CA . HIS A 1 103 ? -11.880 11.662 -14.386 1.00 69.06 103 HIS A CA 1
ATOM 820 C C . HIS A 1 103 ? -11.142 11.522 -13.033 1.00 69.06 103 HIS A C 1
ATOM 822 O O . HIS A 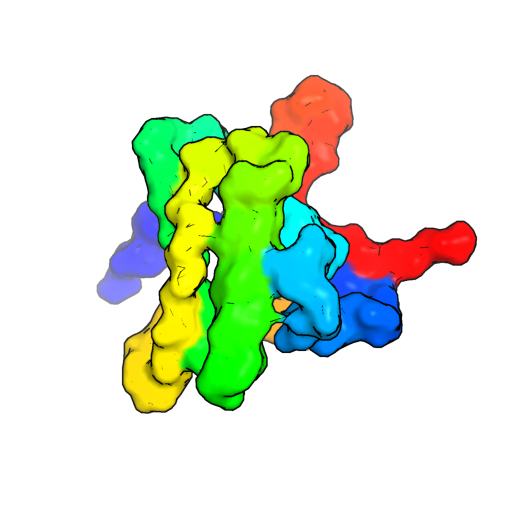1 103 ? -10.889 12.511 -12.340 1.00 69.06 103 HIS A O 1
ATOM 828 N N . ASN A 1 104 ? -10.810 10.291 -12.626 1.00 79.12 104 ASN A N 1
ATOM 829 C CA . ASN A 1 104 ? -10.234 10.035 -11.313 1.00 79.12 104 ASN A CA 1
ATOM 830 C C . ASN A 1 104 ? -8.710 10.136 -11.388 1.00 79.12 104 ASN A C 1
ATOM 832 O O . ASN A 1 104 ? -7.994 9.138 -11.470 1.00 79.12 104 ASN A O 1
ATOM 836 N N . TYR A 1 105 ? -8.216 11.374 -11.384 1.00 81.81 105 TYR A N 1
ATOM 837 C CA . TYR A 1 105 ? -6.787 11.665 -11.511 1.00 81.81 105 TYR A CA 1
ATOM 838 C C . TYR A 1 105 ? -5.944 11.047 -10.387 1.00 81.81 105 TYR A C 1
ATOM 840 O O . TYR A 1 105 ? -4.770 10.760 -10.601 1.00 81.81 105 TYR A O 1
ATOM 848 N N . GLY A 1 106 ? -6.532 10.817 -9.206 1.00 83.50 106 GLY A N 1
ATOM 849 C CA . GLY A 1 106 ? -5.856 10.155 -8.089 1.00 83.50 106 GLY A CA 1
ATOM 850 C C . GLY A 1 106 ? -5.560 8.684 -8.382 1.00 83.50 106 GLY A C 1
ATOM 851 O O . GLY A 1 106 ? -4.416 8.254 -8.239 1.00 83.50 106 GLY A O 1
ATOM 852 N N . LEU A 1 107 ? -6.563 7.935 -8.853 1.00 84.94 107 LEU A N 1
ATOM 853 C CA . LEU A 1 107 ? -6.385 6.533 -9.250 1.00 84.94 107 LEU A CA 1
ATOM 854 C C . LEU A 1 107 ? -5.440 6.403 -10.452 1.00 84.94 107 LEU A C 1
ATOM 856 O O . LEU A 1 107 ? -4.500 5.616 -10.408 1.00 84.94 107 LEU A O 1
ATOM 860 N N . GLN A 1 108 ? -5.601 7.253 -11.470 1.00 85.50 108 GLN A N 1
ATOM 861 C CA . GLN A 1 108 ? -4.708 7.256 -12.636 1.00 85.50 108 GLN A CA 1
ATOM 862 C C . GLN A 1 108 ? -3.251 7.552 -12.249 1.00 85.50 108 GLN A C 1
ATOM 864 O O . GLN A 1 108 ? -2.324 6.924 -12.760 1.00 85.50 108 GLN A O 1
ATOM 869 N N . ALA A 1 109 ? -3.025 8.487 -11.320 1.00 87.31 109 ALA A N 1
ATOM 870 C CA . ALA A 1 109 ? -1.688 8.759 -10.804 1.00 87.31 109 ALA A CA 1
ATOM 871 C C . ALA A 1 109 ? -1.114 7.554 -10.042 1.00 87.31 109 ALA A C 1
ATOM 873 O O . ALA A 1 109 ? 0.069 7.244 -10.205 1.00 87.31 109 ALA A O 1
ATOM 874 N N . ALA A 1 110 ? -1.933 6.859 -9.245 1.00 87.50 110 ALA A N 1
ATOM 875 C CA . ALA A 1 110 ? -1.521 5.648 -8.542 1.00 87.50 110 ALA A CA 1
ATOM 876 C C . ALA A 1 110 ? -1.080 4.544 -9.519 1.00 87.50 110 ALA A C 1
ATOM 878 O O . ALA A 1 110 ? -0.021 3.950 -9.307 1.00 87.50 110 ALA A O 1
ATOM 879 N N . ASP A 1 111 ? -1.806 4.339 -10.622 1.00 87.31 111 ASP A N 1
ATOM 880 C CA . ASP A 1 111 ? -1.448 3.366 -11.665 1.00 87.31 111 ASP A CA 1
ATOM 881 C C . ASP A 1 111 ? -0.121 3.707 -12.354 1.00 87.31 111 ASP A C 1
ATOM 883 O O . ASP A 1 111 ? 0.734 2.835 -12.550 1.00 87.31 111 ASP A O 1
ATOM 887 N N . VAL A 1 112 ? 0.104 4.987 -12.677 1.00 89.69 112 VAL A N 1
ATOM 888 C CA . VAL A 1 112 ? 1.378 5.452 -13.252 1.00 89.69 112 VAL A CA 1
ATOM 889 C C . VAL A 1 112 ? 2.531 5.206 -12.276 1.00 89.69 112 VAL A C 1
ATOM 891 O O . VAL A 1 112 ? 3.565 4.659 -12.665 1.00 89.69 112 VAL A O 1
ATOM 894 N N . ILE A 1 113 ? 2.362 5.559 -10.999 1.00 91.62 113 ILE A N 1
ATOM 895 C CA . ILE A 1 113 ? 3.383 5.355 -9.960 1.00 91.62 113 ILE A CA 1
ATOM 896 C C . ILE A 1 113 ? 3.681 3.864 -9.775 1.00 91.62 113 ILE A C 1
ATOM 898 O O . ILE A 1 113 ? 4.853 3.475 -9.721 1.00 91.62 113 ILE A O 1
ATOM 902 N N . ALA A 1 114 ? 2.642 3.029 -9.705 1.00 89.56 114 ALA A N 1
ATOM 903 C CA . ALA A 1 114 ? 2.775 1.583 -9.580 1.00 89.56 114 ALA A CA 1
ATOM 904 C C . ALA A 1 114 ? 3.529 0.989 -10.778 1.00 89.56 114 ALA A C 1
ATOM 906 O O . ALA A 1 114 ? 4.455 0.198 -10.588 1.00 89.56 114 ALA A O 1
ATOM 907 N N . THR A 1 115 ? 3.210 1.442 -11.994 1.00 90.62 115 THR A N 1
ATOM 908 C CA . THR A 1 115 ? 3.885 1.028 -13.233 1.00 90.62 115 THR A CA 1
ATOM 909 C C . THR A 1 115 ? 5.369 1.389 -13.214 1.00 90.62 115 THR A C 1
ATOM 911 O O . THR A 1 115 ? 6.217 0.536 -13.474 1.00 90.62 115 THR A O 1
ATOM 914 N N . VAL A 1 116 ? 5.714 2.627 -12.844 1.00 92.88 116 VAL A N 1
ATOM 915 C CA . VAL A 1 116 ? 7.118 3.061 -12.736 1.00 92.88 116 VAL A CA 1
ATOM 916 C C . VAL A 1 116 ? 7.872 2.234 -11.692 1.00 92.88 116 VAL A C 1
ATOM 918 O O . VAL A 1 116 ? 9.003 1.816 -11.945 1.00 92.88 116 VAL A O 1
ATOM 921 N N . CYS A 1 117 ? 7.253 1.950 -10.539 1.00 91.44 117 CYS A N 1
ATOM 922 C CA . CYS A 1 117 ? 7.850 1.081 -9.523 1.00 91.44 117 CYS A CA 1
ATOM 923 C C . CYS A 1 117 ? 8.098 -0.331 -10.072 1.00 91.44 117 CYS A C 1
ATOM 925 O O . CYS A 1 117 ? 9.201 -0.856 -9.921 1.00 91.44 117 CYS A O 1
ATOM 927 N N . ALA A 1 118 ? 7.107 -0.930 -10.737 1.00 88.12 118 ALA A N 1
ATOM 928 C CA . ALA A 1 118 ? 7.223 -2.266 -11.316 1.00 88.12 118 ALA A CA 1
ATOM 929 C C . ALA A 1 118 ? 8.370 -2.341 -12.337 1.00 88.12 118 ALA A C 1
ATOM 931 O O . ALA A 1 118 ? 9.266 -3.171 -12.186 1.00 88.12 118 ALA A O 1
ATOM 932 N N . LEU A 1 119 ? 8.402 -1.422 -13.309 1.00 90.81 119 LEU A N 1
ATOM 933 C CA . LEU A 1 119 ? 9.456 -1.365 -14.325 1.00 90.81 119 LEU A CA 1
ATOM 934 C C . LEU A 1 119 ? 10.844 -1.180 -13.697 1.00 90.81 119 LEU A C 1
ATOM 936 O O . LEU A 1 119 ? 11.795 -1.861 -14.090 1.00 90.81 119 LEU A O 1
ATOM 940 N N . LYS A 1 120 ? 10.961 -0.317 -12.675 1.00 93.12 120 LYS A N 1
ATOM 941 C CA . LYS A 1 120 ? 12.233 -0.109 -11.977 1.00 93.12 120 LYS A CA 1
ATOM 942 C C . LYS A 1 120 ? 12.742 -1.393 -11.332 1.00 93.12 120 LYS A C 1
ATOM 944 O O . LYS A 1 120 ? 13.910 -1.741 -11.507 1.00 93.12 120 LYS A O 1
ATOM 949 N N . PHE A 1 121 ? 11.901 -2.094 -10.574 1.00 90.19 121 PHE A N 1
ATOM 950 C CA . PHE A 1 121 ? 12.342 -3.302 -9.873 1.00 90.19 121 PHE A CA 1
ATOM 951 C C . PHE A 1 121 ? 12.458 -4.534 -10.782 1.00 90.19 121 PHE A C 1
ATOM 953 O O . PHE A 1 121 ? 13.129 -5.487 -10.394 1.00 90.19 121 PHE A O 1
ATOM 960 N N . GLN A 1 122 ? 11.896 -4.489 -11.993 1.00 88.00 122 GLN A N 1
ATOM 961 C CA . GLN A 1 122 ? 12.191 -5.427 -13.084 1.00 88.00 122 GLN A CA 1
ATOM 962 C C . GLN A 1 122 ? 13.525 -5.134 -13.798 1.00 88.00 122 GLN A C 1
ATOM 964 O O . GLN A 1 122 ? 13.937 -5.913 -14.652 1.00 88.00 122 GLN A O 1
ATOM 969 N N . GLY A 1 123 ? 14.209 -4.029 -13.475 1.00 90.50 123 GLY A N 1
ATOM 970 C CA . GLY A 1 123 ? 15.500 -3.672 -14.074 1.00 90.50 123 GLY A CA 1
ATOM 971 C C . GLY A 1 123 ? 15.407 -2.995 -15.445 1.00 90.50 123 GLY A C 1
ATOM 972 O O . GLY A 1 123 ? 16.397 -2.965 -16.173 1.00 90.50 123 GLY A O 1
ATOM 973 N N . ARG A 1 124 ? 14.243 -2.445 -15.813 1.00 91.81 124 ARG A N 1
ATOM 974 C CA . ARG A 1 124 ? 14.042 -1.725 -17.081 1.00 91.81 124 ARG A CA 1
ATOM 975 C C . ARG A 1 124 ? 14.662 -0.329 -17.005 1.00 91.81 124 ARG A C 1
ATOM 977 O O . ARG A 1 124 ? 14.188 0.519 -16.248 1.00 91.81 124 ARG A O 1
ATOM 984 N N . LEU A 1 125 ? 15.717 -0.092 -17.785 1.00 90.44 125 LEU A N 1
ATOM 985 C CA . LEU A 1 125 ? 16.458 1.180 -17.804 1.00 90.44 125 LEU A CA 1
ATOM 986 C C . LEU A 1 125 ? 15.597 2.345 -18.308 1.00 90.44 125 LEU A C 1
ATOM 988 O O . LEU A 1 125 ? 15.784 3.487 -17.896 1.00 90.44 125 LEU A O 1
ATOM 992 N N . GLU A 1 126 ? 14.604 2.057 -19.150 1.00 90.88 126 GLU A N 1
ATOM 993 C CA . GLU A 1 126 ? 13.680 3.051 -19.701 1.00 90.88 126 GLU A CA 1
ATOM 994 C C . GLU A 1 126 ? 12.868 3.768 -18.605 1.00 90.88 126 GLU A C 1
ATOM 996 O O . GLU A 1 126 ? 12.383 4.880 -18.811 1.00 90.88 126 GLU A O 1
ATOM 1001 N N . ALA A 1 127 ? 12.739 3.157 -17.422 1.00 90.88 127 ALA A N 1
ATOM 1002 C CA . ALA A 1 127 ? 12.013 3.727 -16.295 1.00 90.88 127 ALA A CA 1
ATOM 1003 C C . ALA A 1 127 ? 12.835 4.720 -15.458 1.00 90.88 127 ALA A C 1
ATOM 1005 O O . ALA A 1 127 ? 12.248 5.424 -14.638 1.00 90.88 127 ALA A O 1
ATOM 1006 N N . ASP A 1 128 ? 14.159 4.809 -15.634 1.00 91.88 128 ASP A N 1
ATOM 1007 C CA . ASP A 1 128 ? 15.031 5.596 -14.747 1.00 91.88 128 ASP A CA 1
ATOM 1008 C C . ASP A 1 128 ? 14.659 7.092 -14.653 1.00 91.88 128 ASP A C 1
ATOM 1010 O O . ASP A 1 128 ? 14.569 7.604 -13.529 1.00 91.88 128 ASP A O 1
ATOM 1014 N N . PRO A 1 129 ? 14.344 7.807 -15.755 1.00 92.81 129 PRO A N 1
ATOM 1015 C CA . PRO A 1 129 ? 13.929 9.210 -15.672 1.00 92.81 129 PRO A CA 1
ATOM 1016 C C . PRO A 1 129 ? 12.672 9.413 -14.815 1.00 92.81 129 PRO A C 1
ATOM 1018 O O . PRO A 1 129 ? 12.610 10.329 -13.991 1.00 92.81 129 PRO A O 1
ATOM 1021 N N . LEU A 1 130 ? 11.682 8.530 -14.964 1.00 91.12 130 LEU A N 1
ATOM 1022 C CA . LEU A 1 130 ? 10.439 8.575 -14.192 1.00 91.12 130 LEU A CA 1
ATOM 1023 C C . LEU A 1 130 ? 10.661 8.110 -12.750 1.00 91.12 130 LEU A C 1
ATOM 1025 O O . LEU A 1 130 ? 10.098 8.681 -11.813 1.00 91.12 130 LEU A O 1
ATOM 1029 N N . TRP A 1 131 ? 11.536 7.128 -12.545 1.00 93.50 131 TRP A N 1
ATOM 1030 C CA . TRP A 1 131 ? 11.913 6.652 -11.223 1.00 93.50 131 TRP A CA 1
ATOM 1031 C C . TRP A 1 131 ? 12.542 7.759 -10.381 1.00 93.50 131 TRP A C 1
ATOM 1033 O O . TRP A 1 131 ? 12.207 7.884 -9.207 1.00 93.50 131 TRP A O 1
ATOM 1043 N N . HIS A 1 132 ? 13.392 8.618 -10.949 1.00 90.75 132 HIS A N 1
ATOM 1044 C CA . HIS A 1 132 ? 13.941 9.759 -10.209 1.00 90.75 132 HIS A CA 1
ATOM 1045 C C .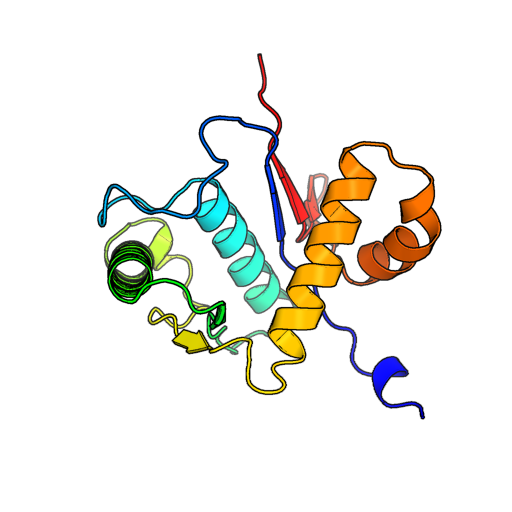 HIS A 1 132 ? 12.854 10.702 -9.675 1.00 90.75 132 HIS A C 1
ATOM 1047 O O . HIS A 1 132 ? 13.014 11.280 -8.598 1.00 90.75 132 HIS A O 1
ATOM 1053 N N . ILE A 1 133 ? 11.735 10.840 -10.389 1.00 90.75 133 ILE A N 1
ATOM 1054 C CA . ILE A 1 133 ? 10.582 11.624 -9.937 1.00 90.75 133 ILE A CA 1
ATOM 1055 C C . ILE A 1 133 ? 9.875 10.893 -8.791 1.00 90.75 133 ILE A C 1
ATOM 1057 O O . ILE A 1 133 ? 9.754 11.457 -7.703 1.00 90.75 133 ILE A O 1
ATOM 1061 N N . VAL A 1 134 ? 9.493 9.631 -9.003 1.00 91.00 134 VAL A N 1
ATOM 1062 C CA . VAL A 1 134 ? 8.789 8.788 -8.016 1.00 91.00 134 VAL A CA 1
ATOM 1063 C C . VAL A 1 134 ? 9.600 8.628 -6.726 1.00 91.00 134 VAL A C 1
ATOM 1065 O O . VAL A 1 134 ? 9.077 8.767 -5.625 1.00 91.00 134 VAL A O 1
ATOM 1068 N N . ASN A 1 135 ? 10.913 8.438 -6.832 1.00 91.50 135 ASN A N 1
ATOM 1069 C CA . ASN A 1 135 ? 11.814 8.249 -5.698 1.00 91.50 135 ASN A CA 1
ATOM 1070 C C . ASN A 1 135 ? 11.896 9.468 -4.759 1.00 91.50 135 ASN A C 1
ATOM 1072 O O . ASN A 1 135 ? 12.226 9.315 -3.578 1.00 91.50 135 ASN A O 1
ATOM 1076 N N . ARG A 1 136 ? 11.595 10.674 -5.264 1.00 90.62 136 ARG A N 1
ATOM 1077 C CA . ARG A 1 136 ? 11.488 11.902 -4.452 1.00 90.62 136 ARG A CA 1
ATOM 1078 C C . ARG A 1 136 ? 10.158 12.007 -3.704 1.00 90.62 136 ARG A C 1
ATOM 1080 O O . ARG A 1 136 ? 10.078 12.770 -2.749 1.00 90.62 136 ARG A O 1
ATOM 1087 N N . MET A 1 137 ? 9.146 11.250 -4.123 1.00 91.00 137 MET A N 1
ATOM 1088 C CA . MET A 1 137 ? 7.839 11.158 -3.465 1.00 91.00 137 MET A CA 1
ATOM 1089 C C . MET A 1 137 ? 7.815 10.070 -2.375 1.00 91.00 137 MET A C 1
ATOM 1091 O O . MET A 1 137 ? 6.893 10.019 -1.562 1.00 91.00 137 MET A O 1
ATOM 1095 N N . ILE A 1 138 ? 8.830 9.197 -2.333 1.00 92.12 138 ILE A N 1
ATOM 1096 C CA . ILE A 1 138 ? 9.008 8.194 -1.276 1.00 92.12 138 ILE A CA 1
ATOM 1097 C C . ILE A 1 138 ? 9.535 8.878 -0.020 1.00 92.12 138 ILE A C 1
ATOM 1099 O O . ILE A 1 138 ? 10.654 9.406 -0.005 1.00 92.12 138 ILE A O 1
ATOM 1103 N N . HIS A 1 139 ? 8.767 8.789 1.061 1.00 91.88 139 HIS A N 1
ATOM 1104 C CA . HIS A 1 139 ? 9.233 9.225 2.363 1.00 91.88 139 HIS A CA 1
ATOM 1105 C C . HIS A 1 139 ? 10.139 8.158 2.988 1.00 91.88 139 HIS A C 1
ATOM 1107 O O . HIS A 1 139 ? 9.878 6.953 2.906 1.00 91.88 139 HIS A O 1
ATOM 1113 N N . ARG A 1 140 ? 11.233 8.608 3.603 1.00 92.19 140 ARG A N 1
ATOM 1114 C CA . ARG A 1 140 ? 12.224 7.754 4.261 1.00 92.19 140 ARG A CA 1
ATOM 1115 C C . ARG A 1 140 ? 12.218 8.060 5.743 1.00 92.19 140 ARG A C 1
ATOM 1117 O O . ARG A 1 140 ? 12.410 9.206 6.131 1.00 92.19 140 ARG A O 1
ATOM 1124 N N . PHE A 1 141 ? 12.052 7.017 6.535 1.00 90.00 141 PHE A N 1
ATOM 1125 C CA . PHE A 1 141 ? 12.111 7.105 7.978 1.00 90.00 141 PHE A CA 1
ATOM 1126 C C . PHE A 1 141 ? 13.498 6.701 8.481 1.00 90.00 141 PHE A C 1
ATOM 1128 O O . PHE A 1 141 ? 14.155 5.836 7.889 1.00 90.00 141 PHE A O 1
ATOM 1135 N N . SER A 1 142 ? 13.917 7.304 9.591 1.00 87.12 142 SER A N 1
ATOM 1136 C CA . SER A 1 142 ? 15.163 6.982 10.281 1.00 87.12 142 SER A CA 1
ATOM 1137 C C . SER A 1 142 ? 14.862 6.759 11.760 1.00 87.12 142 SER A C 1
ATOM 1139 O O . SER A 1 142 ? 14.563 7.719 12.465 1.00 87.12 142 SER A O 1
ATOM 1141 N N . ASP A 1 143 ? 14.959 5.511 12.214 1.00 82.31 143 ASP A N 1
ATOM 1142 C CA . ASP A 1 143 ? 14.826 5.129 13.624 1.00 82.31 143 ASP A CA 1
ATOM 1143 C C . ASP A 1 143 ? 16.207 4.694 14.128 1.00 82.31 143 ASP A C 1
ATOM 1145 O O . ASP A 1 143 ? 16.547 3.508 14.127 1.00 82.31 143 ASP A O 1
ATOM 1149 N N . GLY A 1 144 ? 17.058 5.665 14.470 1.00 83.50 144 GLY A N 1
ATOM 1150 C CA . GLY A 1 144 ? 18.461 5.394 14.800 1.00 83.50 144 GLY A CA 1
ATOM 1151 C C . GLY A 1 144 ? 19.211 4.781 13.612 1.00 83.50 144 GLY A C 1
ATOM 1152 O O . GLY A 1 144 ? 19.282 5.394 12.545 1.00 83.50 144 GLY A O 1
ATOM 1153 N N . GLU A 1 145 ? 19.749 3.571 13.787 1.00 80.12 145 GLU A N 1
ATOM 1154 C CA . GLU A 1 145 ? 20.462 2.827 12.733 1.00 80.12 145 GLU A CA 1
ATOM 1155 C C . GLU A 1 145 ? 19.525 2.228 11.672 1.00 80.12 145 GLU A C 1
ATOM 1157 O O . GLU A 1 145 ? 19.953 1.924 10.555 1.00 80.12 145 GLU A O 1
ATOM 1162 N N . HIS A 1 146 ? 18.235 2.069 11.983 1.00 79.38 146 HIS A N 1
ATOM 1163 C CA . HIS A 1 146 ? 17.287 1.452 11.066 1.00 79.38 146 HIS A CA 1
ATOM 1164 C C . HIS A 1 146 ? 16.717 2.478 10.085 1.00 79.38 146 HIS A C 1
ATOM 1166 O O . HIS A 1 146 ? 16.026 3.431 10.456 1.00 79.38 146 HIS A O 1
ATOM 1172 N N . ARG A 1 147 ? 16.966 2.248 8.794 1.00 85.00 147 ARG A N 1
ATOM 1173 C CA . ARG A 1 147 ? 16.387 3.034 7.700 1.00 85.00 147 ARG A CA 1
ATOM 1174 C C . ARG A 1 147 ? 15.260 2.259 7.045 1.00 85.00 147 ARG A C 1
ATOM 1176 O O . ARG A 1 147 ? 15.443 1.129 6.599 1.00 85.00 147 ARG A O 1
ATOM 1183 N N . SER A 1 148 ? 14.095 2.886 6.945 1.00 89.00 148 SER A N 1
ATOM 1184 C CA . SER A 1 148 ? 12.946 2.322 6.237 1.00 89.00 148 SER A CA 1
ATOM 1185 C C . SER A 1 148 ? 12.305 3.365 5.326 1.00 89.00 148 SER A C 1
ATOM 1187 O O . SER A 1 148 ? 12.688 4.535 5.322 1.00 89.00 148 SER A O 1
ATOM 1189 N N . SER A 1 149 ? 11.359 2.947 4.489 1.00 91.94 149 SER A N 1
ATOM 1190 C CA . SER A 1 149 ? 10.658 3.865 3.595 1.00 91.94 149 SER A CA 1
ATOM 1191 C C . SER A 1 149 ? 9.196 3.485 3.427 1.00 91.94 149 SER A C 1
ATOM 1193 O O . SER A 1 149 ? 8.785 2.363 3.748 1.00 91.94 149 SER A O 1
ATOM 1195 N N . THR A 1 150 ? 8.424 4.413 2.873 1.00 92.94 150 THR A N 1
ATOM 1196 C CA . THR A 1 150 ? 7.032 4.186 2.481 1.00 92.94 150 THR A CA 1
ATOM 1197 C C . THR A 1 150 ? 6.877 3.268 1.267 1.00 92.94 150 THR A C 1
ATOM 1199 O O . THR A 1 150 ? 5.751 2.947 0.904 1.00 92.94 150 THR A O 1
ATOM 1202 N N . LEU A 1 151 ? 7.964 2.756 0.683 1.00 92.94 151 LEU A N 1
ATOM 1203 C CA . LEU A 1 151 ? 7.932 1.703 -0.331 1.00 92.94 151 LEU A CA 1
ATOM 1204 C C . LEU A 1 151 ? 8.528 0.396 0.221 1.00 92.94 151 LEU A C 1
ATOM 1206 O O . LEU A 1 151 ? 9.684 0.362 0.650 1.00 92.94 151 LEU A O 1
ATOM 1210 N N . LYS A 1 152 ? 7.758 -0.701 0.207 1.00 89.94 152 LYS A N 1
ATOM 1211 C CA . LYS A 1 152 ? 8.301 -2.061 0.401 1.00 89.94 152 LYS A CA 1
ATOM 1212 C C . LYS A 1 152 ? 8.675 -2.657 -0.925 1.00 89.94 152 LYS A C 1
ATOM 1214 O O . LYS A 1 152 ? 7.923 -2.541 -1.888 1.00 89.94 152 LYS A O 1
ATOM 1219 N N . VAL A 1 153 ? 9.692 -3.494 -0.869 1.00 87.50 153 VAL A N 1
ATOM 1220 C CA . VAL A 1 153 ? 9.846 -4.587 -1.814 1.00 87.50 153 VAL A CA 1
ATOM 1221 C C . VAL A 1 153 ? 9.760 -5.885 -1.022 1.00 87.50 153 VAL A C 1
ATOM 1223 O O . VAL A 1 153 ? 10.488 -6.057 -0.041 1.00 87.50 153 VAL A O 1
ATOM 1226 N N . ILE A 1 154 ? 8.830 -6.755 -1.399 1.00 84.44 154 ILE A N 1
ATOM 1227 C CA . ILE A 1 154 ? 8.709 -8.127 -0.909 1.00 84.44 154 ILE A CA 1
ATOM 1228 C C . ILE A 1 154 ? 9.300 -9.011 -2.001 1.00 84.44 154 ILE A C 1
ATOM 1230 O O . ILE A 1 154 ? 8.795 -9.040 -3.121 1.00 84.44 154 ILE A O 1
ATOM 1234 N N . ARG A 1 155 ? 10.401 -9.681 -1.676 1.00 80.69 155 ARG A N 1
ATOM 1235 C CA . ARG A 1 155 ? 11.030 -10.703 -2.513 1.00 80.69 155 ARG A CA 1
ATOM 1236 C C . ARG A 1 155 ? 10.841 -12.037 -1.806 1.00 80.69 155 ARG A C 1
ATOM 1238 O O . ARG A 1 155 ? 10.869 -12.045 -0.574 1.00 80.69 155 ARG A O 1
ATOM 1245 N N . ASN A 1 156 ? 10.679 -13.121 -2.560 1.00 65.94 156 ASN A N 1
ATOM 1246 C CA . ASN A 1 156 ? 10.804 -14.451 -1.979 1.00 65.94 156 ASN A CA 1
ATOM 1247 C C . ASN A 1 156 ? 12.217 -14.569 -1.414 1.00 65.94 156 ASN A C 1
ATOM 1249 O O . ASN A 1 156 ? 13.201 -14.358 -2.123 1.00 65.94 156 ASN A O 1
ATOM 1253 N N . VAL A 1 157 ? 12.287 -14.763 -0.102 1.00 52.94 157 VAL A N 1
ATOM 1254 C CA . VAL A 1 157 ? 13.510 -15.194 0.558 1.00 52.94 157 VAL A CA 1
ATOM 1255 C C . VAL A 1 157 ? 13.439 -16.710 0.466 1.00 52.94 157 VAL A C 1
ATOM 1257 O O . VAL A 1 157 ? 12.542 -17.296 1.072 1.00 52.94 157 VAL A O 1
ATOM 1260 N N . GLU A 1 158 ? 14.275 -17.294 -0.390 1.00 35.69 158 GLU A N 1
ATOM 1261 C CA . GLU A 1 158 ? 14.576 -18.729 -0.326 1.00 35.69 158 GLU A CA 1
ATOM 1262 C C . GLU A 1 158 ? 15.155 -19.090 1.047 1.00 35.69 158 GLU A C 1
ATOM 1264 O O . GLU A 1 158 ? 15.938 -18.272 1.593 1.00 35.69 158 GLU A O 1
#

Foldseek 3Di:
DCPVVPDLAADFAEAEPDPVQPDLACPDLQDDRPRVLNSLVLVLVCCVPPPNPAADAAEAEDDPPVRVVSNQSSQLNCLPPPPSNVVSPRYDSGHHYDYPVPPCVVVVVVVVLNVLVNCVVVVNPVSVVVVVVSVSSWDWDDDDPDIDISYHYHDDDD

Radius of gyration: 16.23 Å; chains: 1; bounding box: 40×45×37 Å